Protein AF-A0A2V6BBA1-F1 (afdb_monomer_lite)

Structure (mmCIF, N/CA/C/O backbone):
data_AF-A0A2V6BBA1-F1
#
_entry.id   AF-A0A2V6BBA1-F1
#
loop_
_atom_site.group_PDB
_atom_site.id
_atom_site.type_symbol
_atom_site.label_atom_id
_atom_site.label_alt_id
_atom_site.label_comp_id
_atom_site.label_asym_id
_atom_site.label_entity_id
_atom_site.label_seq_id
_atom_site.pdbx_PDB_ins_code
_atom_site.Cartn_x
_atom_site.Cartn_y
_atom_site.Cartn_z
_atom_site.occupancy
_atom_site.B_iso_or_equiv
_atom_site.auth_seq_id
_atom_site.auth_comp_id
_atom_site.auth_asym_id
_atom_site.auth_atom_id
_atom_site.pdbx_PDB_model_num
ATOM 1 N N . MET A 1 1 ? 19.227 -6.420 20.581 1.00 45.72 1 MET A N 1
ATOM 2 C CA . MET A 1 1 ? 19.202 -5.701 19.289 1.00 45.72 1 MET A CA 1
ATOM 3 C C . MET A 1 1 ? 17.843 -5.030 19.245 1.00 45.72 1 MET A C 1
ATOM 5 O O . MET A 1 1 ? 16.885 -5.733 19.514 1.00 45.72 1 MET A O 1
ATOM 9 N N . SER A 1 2 ? 17.748 -3.707 19.100 1.00 49.16 2 SER A N 1
ATOM 10 C CA . SER A 1 2 ? 16.433 -3.058 19.030 1.00 49.16 2 SER A CA 1
ATOM 11 C C . SER A 1 2 ? 15.765 -3.419 17.700 1.00 49.16 2 SER A C 1
ATOM 13 O O . SER A 1 2 ? 16.405 -3.328 16.651 1.00 49.16 2 SER A O 1
ATOM 15 N N . ASP A 1 3 ? 14.504 -3.848 17.764 1.00 55.75 3 ASP A N 1
ATOM 16 C CA . ASP A 1 3 ? 13.695 -4.299 16.620 1.00 55.75 3 ASP A CA 1
ATOM 17 C C . ASP A 1 3 ? 13.478 -3.208 15.552 1.00 55.75 3 ASP A C 1
ATOM 19 O O . ASP A 1 3 ? 13.097 -3.509 14.430 1.00 55.75 3 ASP A O 1
ATOM 23 N N . GLU A 1 4 ? 13.801 -1.942 15.836 1.00 55.97 4 GLU A N 1
ATOM 24 C CA . GLU A 1 4 ? 13.628 -0.803 14.917 1.00 55.97 4 GLU A CA 1
ATOM 25 C C . GLU A 1 4 ? 14.429 -0.894 13.606 1.00 55.97 4 GLU A C 1
ATOM 27 O O . GLU A 1 4 ? 14.166 -0.138 12.678 1.00 55.97 4 GLU A O 1
ATOM 32 N N . LYS A 1 5 ? 15.405 -1.805 13.493 1.00 69.88 5 LYS A N 1
ATOM 33 C CA . LYS A 1 5 ? 16.202 -1.965 12.261 1.00 69.88 5 LYS A CA 1
ATOM 34 C C . LYS A 1 5 ? 15.572 -2.875 11.206 1.00 69.88 5 LYS A C 1
ATOM 36 O O . LYS A 1 5 ? 16.181 -3.039 10.152 1.00 69.88 5 LYS A O 1
ATOM 41 N N . ILE A 1 6 ? 14.426 -3.500 11.489 1.00 87.50 6 ILE A N 1
ATOM 42 C CA . ILE A 1 6 ? 13.811 -4.451 10.549 1.00 87.50 6 ILE A CA 1
ATOM 43 C C . ILE A 1 6 ? 12.799 -3.794 9.612 1.00 87.50 6 ILE A C 1
ATOM 45 O O . ILE A 1 6 ? 12.545 -4.343 8.550 1.00 87.50 6 ILE A O 1
ATOM 49 N N . PHE A 1 7 ? 12.234 -2.642 9.983 1.00 92.94 7 PHE A N 1
ATOM 50 C CA . PHE A 1 7 ? 11.228 -1.964 9.170 1.00 92.94 7 PHE A CA 1
ATOM 51 C C . PHE A 1 7 ? 11.848 -0.913 8.249 1.00 92.94 7 PHE A C 1
ATOM 53 O O . PHE A 1 7 ? 12.829 -0.246 8.587 1.00 92.94 7 PHE A O 1
ATOM 60 N N . ALA A 1 8 ? 11.248 -0.759 7.075 1.00 92.31 8 ALA A N 1
ATOM 61 C CA . ALA A 1 8 ? 11.616 0.233 6.090 1.00 92.31 8 ALA A CA 1
ATOM 62 C C . ALA A 1 8 ? 11.366 1.653 6.613 1.00 92.31 8 ALA A C 1
ATOM 64 O O . ALA A 1 8 ? 10.339 1.956 7.224 1.00 92.31 8 ALA A O 1
ATOM 65 N N . VAL A 1 9 ? 12.298 2.554 6.303 1.00 92.75 9 VAL A N 1
ATOM 66 C CA . VAL A 1 9 ? 12.090 3.992 6.478 1.00 92.75 9 VAL A CA 1
ATOM 67 C C . VAL A 1 9 ? 11.127 4.469 5.385 1.00 92.75 9 VAL A C 1
ATOM 69 O O . VAL A 1 9 ? 11.401 4.203 4.210 1.00 92.75 9 VAL A O 1
ATOM 72 N N . PRO A 1 10 ? 10.037 5.185 5.725 1.00 93.06 10 PRO A N 1
ATOM 73 C CA . PRO A 1 10 ? 9.100 5.686 4.730 1.00 93.06 10 PRO A CA 1
ATOM 74 C C . PRO A 1 10 ? 9.775 6.521 3.644 1.00 93.06 10 PRO A C 1
ATOM 76 O O . PRO A 1 10 ? 10.569 7.422 3.931 1.00 93.06 10 PRO A O 1
ATOM 79 N N . LEU A 1 11 ? 9.441 6.234 2.386 1.00 93.19 11 LEU A N 1
ATOM 80 C CA . LEU A 1 11 ? 9.930 7.009 1.250 1.00 93.19 11 LEU A CA 1
ATOM 81 C C . LEU A 1 11 ? 9.058 8.248 1.056 1.00 93.19 11 LEU A C 1
ATOM 83 O O . LEU A 1 11 ? 7.833 8.164 1.016 1.00 93.19 11 LEU A O 1
ATOM 87 N N . LYS A 1 12 ? 9.688 9.410 0.888 1.00 95.62 12 LYS A N 1
ATOM 88 C CA . LYS A 1 12 ? 8.970 10.626 0.511 1.00 95.62 12 LYS A CA 1
ATOM 89 C C . LYS A 1 12 ? 8.705 10.608 -0.995 1.00 95.62 12 LYS A C 1
ATOM 91 O O . LYS A 1 12 ? 9.647 10.680 -1.780 1.00 95.62 12 LYS A O 1
ATOM 96 N N . VAL A 1 13 ? 7.434 10.542 -1.376 1.00 97.19 13 VAL A N 1
ATOM 97 C CA . VAL A 1 13 ? 6.965 10.647 -2.765 1.00 97.19 13 VAL A CA 1
ATOM 98 C C . VAL A 1 13 ? 6.076 11.881 -2.851 1.00 97.19 13 VAL A C 1
ATOM 100 O O . VAL A 1 13 ? 5.097 11.974 -2.117 1.00 97.19 13 VAL A O 1
ATOM 103 N N . GLU A 1 14 ? 6.447 12.853 -3.682 1.00 93.31 14 GLU A N 1
ATOM 104 C CA . GLU A 1 14 ? 5.748 14.146 -3.756 1.00 93.31 14 GLU A CA 1
ATOM 105 C C . GLU A 1 14 ? 4.732 14.204 -4.901 1.00 93.31 14 GLU A C 1
ATOM 107 O O . GLU A 1 14 ? 3.677 14.815 -4.744 1.00 93.31 14 GLU A O 1
ATOM 112 N N . ASP A 1 15 ? 5.031 13.557 -6.031 1.00 95.25 15 ASP A N 1
ATOM 113 C CA . ASP A 1 15 ? 4.196 13.608 -7.228 1.00 95.25 15 ASP A CA 1
ATOM 114 C C . ASP A 1 15 ? 3.472 12.277 -7.469 1.00 95.25 15 ASP A C 1
ATOM 116 O O . ASP A 1 15 ? 4.071 11.200 -7.558 1.00 95.25 15 ASP A O 1
ATOM 120 N N . VAL A 1 16 ? 2.154 12.361 -7.638 1.00 95.88 16 VAL A N 1
ATOM 121 C CA . VAL A 1 16 ? 1.311 11.230 -8.035 1.00 95.88 16 VAL A CA 1
ATOM 122 C C . VAL A 1 16 ? 1.697 10.694 -9.421 1.00 95.88 16 VAL A C 1
ATOM 124 O O . VAL A 1 16 ? 1.496 9.513 -9.704 1.00 95.88 16 VAL A O 1
ATOM 127 N N . ALA A 1 17 ? 2.302 11.519 -10.282 1.00 95.88 17 ALA A N 1
ATOM 128 C CA . ALA A 1 17 ? 2.795 11.106 -11.594 1.00 95.88 17 ALA A CA 1
ATOM 129 C C . ALA A 1 17 ? 3.926 10.065 -11.513 1.00 95.88 17 ALA A C 1
ATOM 131 O O . ALA A 1 17 ? 4.090 9.277 -12.449 1.00 95.88 17 ALA A O 1
ATOM 132 N N . ASP A 1 18 ? 4.649 9.998 -10.391 1.00 96.75 18 ASP A N 1
ATOM 133 C CA . ASP A 1 18 ? 5.686 8.990 -10.132 1.00 96.75 18 ASP A CA 1
ATOM 134 C C . ASP A 1 18 ? 5.119 7.669 -9.598 1.00 96.75 18 ASP A C 1
ATOM 136 O O . ASP A 1 18 ? 5.859 6.707 -9.364 1.00 96.75 18 ASP A O 1
ATOM 140 N N . CYS A 1 19 ? 3.804 7.604 -9.405 1.00 97.75 19 CYS A N 1
ATOM 141 C CA . CYS A 1 19 ? 3.114 6.439 -8.884 1.00 97.75 19 CYS A CA 1
ATOM 142 C C . CYS A 1 19 ? 2.574 5.554 -10.015 1.00 97.75 19 CYS A C 1
ATOM 144 O O . CYS A 1 19 ? 2.415 5.964 -11.171 1.00 97.75 19 CYS A O 1
ATOM 146 N N . HIS A 1 20 ? 2.317 4.300 -9.667 1.00 97.62 20 HIS A N 1
ATOM 147 C CA . HIS A 1 20 ? 1.530 3.357 -10.447 1.00 97.62 20 HIS A CA 1
ATOM 148 C C . HIS A 1 20 ? 0.591 2.630 -9.484 1.00 97.62 20 HIS A C 1
ATOM 150 O O . HIS A 1 20 ? 1.062 1.928 -8.593 1.00 97.62 20 HIS A O 1
ATOM 156 N N . PHE A 1 21 ? -0.716 2.850 -9.627 1.00 98.19 21 PHE A N 1
ATOM 157 C CA . PHE A 1 21 ? -1.721 2.294 -8.725 1.00 98.19 21 PHE A CA 1
ATOM 158 C C . PHE A 1 21 ? -2.215 0.946 -9.242 1.00 98.19 21 PHE A C 1
ATOM 160 O O . PHE A 1 21 ? -2.800 0.896 -10.313 1.00 98.19 21 PHE A O 1
ATOM 167 N N . TYR A 1 22 ? -2.015 -0.118 -8.465 1.00 97.75 22 TYR A N 1
ATOM 168 C CA . TYR A 1 22 ? -2.501 -1.465 -8.780 1.00 97.75 22 TYR A CA 1
ATOM 169 C C . TYR A 1 22 ? -3.983 -1.641 -8.434 1.00 97.75 22 TYR A C 1
ATOM 171 O O . TYR A 1 22 ? -4.748 -2.274 -9.162 1.00 97.75 22 TYR A O 1
ATOM 179 N N . HIS A 1 23 ? -4.401 -1.053 -7.310 1.00 98.25 23 HIS A N 1
ATOM 180 C CA . HIS A 1 23 ? -5.795 -1.034 -6.889 1.00 98.25 23 HIS A CA 1
ATOM 181 C C . HIS A 1 23 ? -6.425 0.322 -7.193 1.00 98.25 23 HIS A C 1
ATOM 183 O O . HIS A 1 23 ? -5.828 1.364 -6.923 1.00 98.25 23 HIS A O 1
ATOM 189 N N . THR A 1 24 ? -7.662 0.311 -7.687 1.00 98.56 24 THR A N 1
ATOM 190 C CA . THR A 1 24 ? -8.481 1.521 -7.739 1.00 98.56 24 THR A CA 1
ATOM 191 C C . THR A 1 24 ? -8.855 1.927 -6.315 1.00 98.56 24 THR A C 1
ATOM 193 O O . THR A 1 24 ? -9.514 1.167 -5.602 1.00 98.56 24 THR A O 1
ATOM 196 N N . MET A 1 25 ? -8.433 3.117 -5.888 1.00 98.31 25 MET A N 1
ATOM 197 C CA . MET A 1 25 ? -8.562 3.565 -4.500 1.00 98.31 25 MET A CA 1
ATOM 198 C C . MET A 1 25 ? -8.684 5.084 -4.374 1.00 98.31 25 MET A C 1
ATOM 200 O O . MET A 1 25 ? -8.163 5.834 -5.197 1.00 98.31 25 MET A O 1
ATOM 204 N N . GLU A 1 26 ? -9.362 5.544 -3.323 1.00 97.88 26 GLU A N 1
ATOM 205 C CA . GLU A 1 26 ? -9.354 6.959 -2.952 1.00 97.88 26 GLU A CA 1
ATOM 206 C C . GLU A 1 26 ? -8.103 7.276 -2.132 1.00 97.88 26 GLU A C 1
ATOM 208 O O . GLU A 1 26 ? -7.791 6.595 -1.150 1.00 97.88 26 GLU A O 1
ATOM 213 N N . VAL A 1 27 ? -7.398 8.330 -2.533 1.00 98.06 27 VAL A N 1
ATOM 214 C CA . VAL A 1 27 ? -6.239 8.853 -1.814 1.00 98.06 27 VAL A CA 1
ATOM 215 C C . VAL A 1 27 ? -6.623 10.209 -1.208 1.00 98.06 27 VAL A C 1
ATOM 217 O O . VAL A 1 27 ? -6.992 11.124 -1.957 1.00 98.06 27 VAL A O 1
ATOM 220 N N . PRO A 1 28 ? -6.578 10.370 0.131 1.0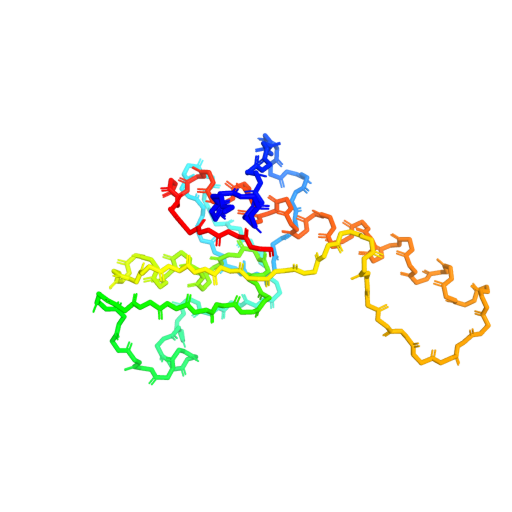0 97.50 28 PRO A N 1
ATOM 221 C CA . PRO A 1 28 ? -6.941 11.616 0.798 1.00 97.50 28 PRO A CA 1
ATOM 222 C C . PRO A 1 28 ? -6.185 12.812 0.217 1.00 97.50 28 PRO A C 1
ATOM 224 O O . PRO A 1 28 ? -4.979 12.756 0.019 1.00 97.50 28 PRO A O 1
ATOM 227 N N . GLY A 1 29 ? -6.903 13.889 -0.105 1.00 97.25 29 GLY A N 1
ATOM 228 C CA . GLY A 1 29 ? -6.323 15.085 -0.731 1.00 97.25 29 GLY A CA 1
ATOM 229 C C . GLY A 1 29 ? -6.020 14.973 -2.233 1.00 97.25 29 GLY A C 1
ATOM 230 O O . GLY A 1 29 ? -5.772 15.999 -2.861 1.00 97.25 29 GLY A O 1
ATOM 231 N N . HIS A 1 30 ? -6.102 13.778 -2.829 1.00 96.88 30 HIS A N 1
ATOM 232 C CA . HIS A 1 30 ? -5.743 13.534 -4.235 1.00 96.88 30 HIS A CA 1
ATOM 233 C C . HIS A 1 30 ? -6.878 12.923 -5.075 1.00 96.88 30 HIS A C 1
ATOM 235 O O . HIS A 1 30 ? -6.831 12.979 -6.302 1.00 96.88 30 HIS A O 1
ATOM 241 N N . GLY A 1 31 ? -7.930 12.401 -4.439 1.00 97.50 31 GLY A N 1
ATOM 242 C CA . GLY A 1 31 ? -9.118 11.879 -5.117 1.00 97.50 31 GLY A CA 1
ATOM 243 C C . GLY A 1 31 ? -8.969 10.424 -5.561 1.00 97.50 31 GLY A C 1
ATOM 244 O O . GLY A 1 31 ? -8.229 9.648 -4.956 1.00 97.50 31 GLY A O 1
ATOM 245 N N . LEU A 1 32 ? -9.722 10.036 -6.592 1.00 98.12 32 LEU A N 1
ATOM 246 C CA . LEU A 1 32 ? -9.771 8.658 -7.075 1.00 98.12 32 LEU A CA 1
ATOM 247 C C . LEU A 1 32 ? -8.585 8.336 -7.990 1.00 98.12 32 LEU A C 1
ATOM 249 O O . LEU A 1 32 ? -8.452 8.919 -9.066 1.00 98.12 32 LEU A O 1
ATOM 253 N N . MET A 1 33 ? -7.784 7.354 -7.592 1.00 98.19 33 MET A N 1
ATOM 254 C CA . MET A 1 33 ? -6.728 6.769 -8.411 1.00 98.19 33 MET A CA 1
ATOM 255 C C . MET A 1 33 ? -7.254 5.496 -9.068 1.00 98.19 33 MET A C 1
ATOM 257 O O . MET A 1 33 ? -7.783 4.626 -8.380 1.00 98.19 33 MET A O 1
ATOM 261 N N . ASN A 1 34 ? -7.130 5.392 -10.392 1.00 97.81 34 ASN A N 1
ATOM 262 C CA . ASN A 1 34 ? -7.540 4.201 -11.137 1.00 97.81 34 ASN A CA 1
ATOM 263 C C . ASN A 1 34 ? -6.374 3.212 -11.214 1.00 97.81 34 ASN A C 1
ATOM 265 O O . ASN A 1 34 ? -5.272 3.601 -11.599 1.00 97.81 34 ASN A O 1
ATOM 269 N N . GLY A 1 35 ? -6.650 1.952 -10.889 1.00 97.19 35 GLY A N 1
ATOM 270 C CA . GLY A 1 35 ? -5.720 0.834 -11.027 1.00 97.19 35 GLY A CA 1
ATOM 271 C C . GLY A 1 35 ? -6.364 -0.359 -11.724 1.00 97.19 35 GLY A C 1
ATOM 272 O O . GLY A 1 35 ? -7.566 -0.353 -11.999 1.00 97.19 35 GLY A O 1
ATOM 273 N N . GLU A 1 36 ? -5.576 -1.392 -12.005 1.00 97.19 36 GLU A N 1
ATOM 274 C CA . GLU A 1 36 ? -6.027 -2.591 -12.722 1.00 97.19 36 GLU A CA 1
ATOM 275 C C . GLU A 1 36 ? -7.108 -3.379 -11.969 1.00 97.19 36 GLU A C 1
ATOM 277 O O . GLU A 1 36 ? -7.918 -4.064 -12.597 1.00 97.19 36 GLU A O 1
ATOM 282 N N . TRP A 1 37 ? -7.143 -3.275 -10.637 1.00 97.31 37 TRP A N 1
ATOM 283 C CA . TRP A 1 37 ? -8.067 -4.018 -9.781 1.00 97.31 37 TRP A CA 1
ATOM 284 C C . TRP A 1 37 ? -8.940 -3.085 -8.944 1.00 97.31 37 TRP A C 1
ATOM 286 O O . TRP A 1 37 ? -8.444 -2.360 -8.087 1.00 97.31 37 TRP A O 1
ATOM 296 N N . ASP A 1 38 ? -10.260 -3.115 -9.132 1.00 98.00 38 ASP A N 1
ATOM 297 C CA . ASP A 1 38 ? -11.197 -2.366 -8.282 1.00 98.00 38 ASP A CA 1
ATOM 298 C C . ASP A 1 38 ? -11.916 -3.299 -7.302 1.00 98.00 38 ASP A C 1
ATOM 300 O O . ASP A 1 38 ? -12.740 -4.131 -7.690 1.00 98.00 38 ASP A O 1
ATOM 304 N N . LEU A 1 39 ? -11.595 -3.153 -6.015 1.00 97.38 39 LEU A N 1
ATOM 305 C CA . LEU A 1 39 ? -12.153 -3.961 -4.931 1.00 97.38 39 LEU A CA 1
ATOM 306 C C . LEU A 1 39 ? -13.177 -3.201 -4.071 1.00 97.38 39 LEU A C 1
ATOM 308 O O . LEU A 1 39 ? -13.758 -3.804 -3.170 1.00 97.38 39 LEU A O 1
ATOM 312 N N . ARG A 1 40 ? -13.463 -1.916 -4.337 1.00 94.69 40 ARG A N 1
ATOM 313 C CA . ARG A 1 40 ? -14.226 -1.019 -3.433 1.00 94.69 40 ARG A CA 1
ATOM 314 C C . ARG A 1 40 ? -15.668 -1.452 -3.130 1.00 94.69 40 ARG A C 1
ATOM 316 O O . ARG A 1 40 ? -16.251 -0.978 -2.164 1.00 94.69 40 ARG A O 1
ATOM 323 N N . GLY A 1 41 ? -16.241 -2.367 -3.911 1.00 96.06 41 GLY A N 1
ATOM 324 C CA . GLY A 1 41 ? -17.559 -2.968 -3.652 1.00 96.06 41 GLY A CA 1
ATOM 325 C C . GLY A 1 41 ? -17.524 -4.410 -3.137 1.00 96.06 41 GLY A C 1
ATOM 326 O O . GLY A 1 41 ? -18.577 -5.020 -2.972 1.00 96.06 41 GLY A O 1
ATOM 327 N N . ARG A 1 42 ? -16.335 -4.994 -2.953 1.00 96.88 42 ARG A N 1
ATOM 328 C CA . ARG A 1 42 ? -16.140 -6.428 -2.672 1.00 96.88 42 ARG A CA 1
ATOM 329 C C . ARG A 1 42 ? -15.061 -6.717 -1.627 1.00 96.88 42 ARG A C 1
ATOM 331 O O . ARG A 1 42 ? -14.684 -7.874 -1.454 1.00 96.88 42 ARG A O 1
ATOM 338 N N . VAL A 1 43 ? -14.579 -5.687 -0.932 1.00 97.06 43 VAL A N 1
ATOM 339 C CA . VAL A 1 43 ? -13.523 -5.802 0.083 1.00 97.06 43 VAL A CA 1
ATOM 340 C C . VAL A 1 43 ? -13.863 -6.861 1.127 1.00 97.06 43 VAL A C 1
ATOM 342 O O . VAL A 1 43 ? -13.019 -7.693 1.432 1.00 97.06 43 VAL A O 1
ATOM 345 N N . ASP A 1 44 ? -15.095 -6.873 1.641 1.00 97.56 44 ASP A N 1
ATOM 346 C CA . ASP A 1 44 ? -15.491 -7.812 2.695 1.00 97.56 44 ASP A CA 1
ATOM 347 C C . ASP A 1 44 ? -15.372 -9.267 2.243 1.00 97.56 44 ASP A C 1
ATOM 349 O O . ASP A 1 44 ? -14.881 -10.104 2.993 1.00 97.56 44 ASP A O 1
ATOM 353 N N . ASP A 1 45 ? -15.776 -9.573 1.008 1.00 97.94 45 ASP A N 1
ATOM 354 C CA . ASP A 1 45 ? -15.638 -10.920 0.457 1.00 97.94 45 ASP A CA 1
ATOM 355 C C . ASP A 1 45 ? -14.164 -11.272 0.215 1.00 97.94 45 ASP A C 1
ATOM 357 O O . ASP A 1 45 ? -13.758 -12.404 0.468 1.00 97.94 45 ASP A O 1
ATOM 361 N N . TYR A 1 46 ? -13.357 -10.306 -0.239 1.00 97.50 46 TYR A N 1
ATOM 362 C CA . TYR A 1 46 ? -11.921 -10.497 -0.462 1.00 97.50 46 TYR A CA 1
ATOM 363 C C . TYR A 1 46 ? -11.166 -10.764 0.849 1.00 97.50 46 TYR A C 1
ATOM 365 O O . TYR A 1 46 ? -10.348 -11.677 0.920 1.00 97.50 46 TYR A O 1
ATOM 373 N N . LEU A 1 47 ? -11.477 -10.006 1.903 1.00 96.62 47 LEU A N 1
ATOM 374 C CA . LEU A 1 47 ? -10.894 -10.147 3.240 1.00 96.62 47 LEU A CA 1
ATOM 375 C C . LEU A 1 47 ? -11.561 -11.257 4.074 1.00 96.62 47 LEU A C 1
ATOM 377 O O . LEU A 1 47 ? -11.327 -11.362 5.277 1.00 96.62 47 LEU A O 1
ATOM 381 N N . GLY A 1 48 ? -12.420 -12.079 3.463 1.0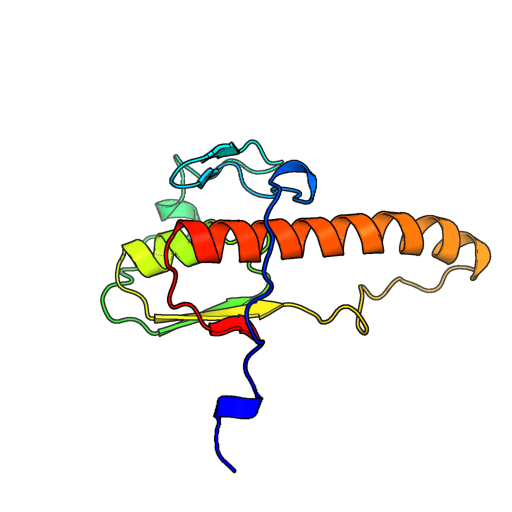0 97.31 48 GLY A N 1
ATOM 382 C CA . GLY A 1 48 ? -13.039 -13.228 4.123 1.00 97.31 48 GLY A CA 1
ATOM 383 C C . GLY A 1 48 ? -13.999 -12.868 5.259 1.00 97.31 48 GLY A C 1
ATOM 384 O O . GLY A 1 48 ? -14.267 -13.713 6.110 1.00 97.31 48 GLY A O 1
ATOM 385 N N . ARG A 1 49 ? -14.522 -11.634 5.279 1.00 97.50 49 ARG A N 1
ATOM 386 C CA . ARG A 1 49 ? -15.468 -11.112 6.285 1.00 97.50 49 ARG A CA 1
ATOM 387 C C . ARG A 1 49 ? -14.947 -11.219 7.722 1.00 97.50 49 ARG A C 1
ATOM 389 O O . ARG A 1 49 ? -15.725 -11.384 8.659 1.00 97.50 49 ARG A O 1
ATOM 396 N N . VAL A 1 50 ? -13.629 -11.135 7.882 1.00 97.25 50 VAL A N 1
ATOM 397 C CA . VAL A 1 50 ? -12.959 -11.130 9.184 1.00 97.25 50 VAL A CA 1
ATOM 398 C C . VAL A 1 50 ? -13.165 -9.777 9.871 1.00 97.25 50 VAL A C 1
ATOM 400 O O . VAL A 1 50 ? -13.136 -8.731 9.221 1.00 97.25 50 VAL A O 1
ATOM 403 N N . ASP A 1 51 ? -13.369 -9.801 11.190 1.00 97.88 51 ASP A N 1
ATOM 404 C CA . ASP A 1 51 ? -13.311 -8.597 12.020 1.00 97.88 51 ASP A CA 1
ATOM 405 C C . ASP A 1 51 ? -11.850 -8.253 12.331 1.00 97.88 51 ASP A C 1
ATOM 407 O O . ASP A 1 51 ? -11.097 -9.086 12.842 1.00 97.88 51 ASP A O 1
ATOM 411 N N . PHE A 1 52 ? -11.461 -7.026 11.994 1.00 98.38 52 PHE A N 1
ATOM 412 C CA . PHE A 1 52 ? -10.095 -6.516 12.088 1.00 98.38 52 PHE A CA 1
ATOM 413 C C . PHE A 1 52 ? -9.850 -5.676 13.344 1.00 98.38 52 PHE A C 1
ATOM 415 O O . PHE A 1 52 ? -8.699 -5.336 13.624 1.00 98.38 52 PHE A O 1
ATOM 422 N N . ALA A 1 53 ? -10.890 -5.361 14.121 1.00 98.44 53 ALA A N 1
ATOM 423 C CA . ALA A 1 53 ? -10.758 -4.519 15.300 1.00 98.44 53 ALA A CA 1
ATOM 424 C C . ALA A 1 53 ? -9.801 -5.143 16.333 1.00 98.44 53 ALA A C 1
ATOM 426 O O . ALA A 1 53 ? -10.055 -6.218 16.877 1.00 98.44 53 ALA A O 1
ATOM 427 N N . GLY A 1 54 ? -8.685 -4.460 16.611 1.00 98.00 54 GLY A N 1
ATOM 428 C CA . GLY A 1 54 ? -7.675 -4.917 17.570 1.00 98.00 54 GLY A CA 1
ATOM 429 C C . GLY A 1 54 ? -6.819 -6.092 17.087 1.00 98.00 54 GLY A C 1
ATOM 430 O O . GLY A 1 54 ? -6.050 -6.641 17.877 1.00 98.00 54 GLY A O 1
ATOM 431 N N . GLN A 1 55 ? -6.931 -6.478 15.813 1.00 98.44 55 GLN A N 1
ATOM 432 C CA . GLN A 1 55 ? -6.139 -7.561 15.239 1.00 98.44 55 GLN A CA 1
ATOM 433 C C . GLN A 1 55 ? -4.761 -7.081 14.800 1.00 98.44 55 GLN A C 1
ATOM 435 O O . GLN A 1 55 ? -4.572 -5.925 14.430 1.00 98.44 55 GLN A O 1
ATOM 440 N N . ARG A 1 56 ? -3.805 -8.011 14.774 1.00 98.19 56 ARG A N 1
ATOM 441 C CA . ARG A 1 56 ? -2.485 -7.803 14.174 1.00 98.19 56 ARG A CA 1
ATOM 442 C C . ARG A 1 56 ? -2.419 -8.578 12.867 1.00 98.19 56 ARG A C 1
ATOM 444 O O . ARG A 1 56 ? -2.643 -9.789 12.869 1.00 98.19 56 ARG A O 1
ATOM 451 N N . VAL A 1 57 ? -2.136 -7.891 11.767 1.00 98.50 57 VAL A N 1
ATOM 452 C CA . VAL A 1 57 ? -2.176 -8.461 10.417 1.00 98.50 57 VAL A CA 1
ATOM 453 C C . VAL A 1 57 ? -0.793 -8.419 9.790 1.00 98.50 57 VAL A C 1
ATOM 455 O O . VAL A 1 57 ? -0.156 -7.371 9.756 1.00 98.50 57 VAL A O 1
ATOM 458 N N . LEU A 1 58 ? -0.355 -9.559 9.258 1.00 98.19 58 LEU A N 1
ATOM 459 C CA . LEU A 1 58 ? 0.773 -9.631 8.339 1.00 98.19 58 LEU A CA 1
ATOM 460 C C . LEU A 1 58 ? 0.226 -9.649 6.910 1.00 98.19 58 LEU A C 1
ATOM 462 O O . LEU A 1 58 ? -0.457 -10.598 6.524 1.00 98.19 58 LEU A O 1
ATOM 466 N N . GLU A 1 59 ? 0.526 -8.617 6.136 1.00 98.19 59 GLU A N 1
ATOM 467 C CA . GLU A 1 59 ? 0.131 -8.502 4.736 1.00 98.19 59 GLU A CA 1
ATOM 468 C C . GLU A 1 59 ? 1.345 -8.737 3.836 1.00 98.19 59 GLU A C 1
ATOM 470 O O . GLU A 1 59 ? 2.379 -8.099 3.999 1.00 98.19 59 GLU A O 1
ATOM 475 N N . ILE A 1 60 ? 1.233 -9.644 2.867 1.00 96.75 60 ILE A N 1
ATOM 476 C CA . ILE A 1 60 ? 2.315 -9.952 1.926 1.00 96.75 60 ILE A CA 1
ATOM 477 C C . ILE A 1 60 ? 1.931 -9.393 0.559 1.00 96.75 60 ILE A C 1
ATOM 479 O O . ILE A 1 60 ? 0.902 -9.779 0.007 1.00 96.75 60 ILE A O 1
ATOM 483 N N . GLY A 1 61 ? 2.771 -8.515 0.009 1.00 95.06 61 GLY A N 1
ATOM 484 C CA . GLY A 1 61 ? 2.521 -7.851 -1.269 1.00 95.06 61 GLY A CA 1
ATOM 485 C C . GLY A 1 61 ? 1.423 -6.787 -1.168 1.00 95.06 61 GLY A C 1
ATOM 486 O O . GLY A 1 61 ? 0.358 -6.961 -1.760 1.00 95.06 61 GLY A O 1
ATOM 487 N N . PRO A 1 62 ? 1.659 -5.670 -0.452 1.00 97.12 62 PRO A N 1
ATOM 488 C CA . PRO A 1 62 ? 0.655 -4.621 -0.257 1.00 97.12 62 PRO A CA 1
ATOM 489 C C . PRO A 1 62 ? 0.307 -3.854 -1.545 1.00 97.12 62 PRO A C 1
ATOM 491 O O . PRO A 1 62 ? -0.686 -3.122 -1.589 1.00 97.12 62 PRO A O 1
ATOM 494 N N . ALA A 1 63 ? 1.108 -3.999 -2.608 1.00 96.75 63 ALA A N 1
ATOM 495 C CA . ALA A 1 63 ? 0.957 -3.269 -3.864 1.00 96.75 63 ALA A CA 1
ATOM 496 C C . ALA A 1 63 ? 0.871 -1.749 -3.612 1.00 96.75 63 ALA A C 1
ATOM 498 O O . ALA A 1 63 ? 1.826 -1.173 -3.111 1.00 96.75 63 ALA A O 1
ATOM 499 N N . SER A 1 64 ? -0.254 -1.097 -3.925 1.00 97.56 64 SER A N 1
ATOM 500 C CA . SER A 1 64 ? -0.481 0.338 -3.652 1.00 97.56 64 SER A CA 1
ATOM 501 C C . SER A 1 64 ? -1.026 0.652 -2.253 1.00 97.56 64 SER A C 1
ATOM 503 O O . SER A 1 64 ? -1.245 1.816 -1.936 1.00 97.56 64 SER A O 1
ATOM 505 N N . GLY A 1 65 ? -1.272 -0.366 -1.426 1.00 98.19 65 GLY A N 1
ATOM 506 C CA . GLY A 1 65 ? -1.699 -0.224 -0.030 1.00 98.19 65 GLY A CA 1
ATOM 507 C C . GLY A 1 65 ? -3.212 -0.198 0.208 1.00 98.19 65 GLY A C 1
ATOM 508 O O . GLY A 1 65 ? -3.650 0.009 1.332 1.00 98.19 65 GLY A O 1
ATOM 509 N N . PHE A 1 66 ? -4.044 -0.420 -0.817 1.00 98.62 66 PHE A N 1
ATOM 510 C CA . PHE A 1 66 ? -5.509 -0.376 -0.674 1.00 98.62 66 PHE A CA 1
ATOM 511 C C . PHE A 1 66 ? -6.035 -1.256 0.473 1.00 98.62 66 PHE A C 1
ATOM 513 O O . PHE A 1 66 ? -6.817 -0.783 1.294 1.00 98.62 66 PHE A O 1
ATOM 520 N N . LEU A 1 67 ? -5.598 -2.517 0.542 1.00 98.50 67 LEU A N 1
ATOM 521 C CA . LEU A 1 67 ? -6.030 -3.440 1.593 1.00 98.50 67 LEU A CA 1
ATOM 522 C C . LEU A 1 67 ? -5.381 -3.105 2.937 1.00 98.50 67 LEU A C 1
ATOM 524 O O . LEU A 1 67 ? -6.072 -3.158 3.951 1.00 98.50 67 LEU A O 1
ATOM 528 N N . THR A 1 68 ? -4.114 -2.682 2.942 1.00 98.69 68 THR A N 1
ATOM 529 C CA . THR A 1 68 ? -3.413 -2.158 4.123 1.00 98.69 68 THR A CA 1
ATOM 530 C C . THR A 1 68 ? -4.253 -1.106 4.845 1.00 98.69 68 THR A C 1
ATOM 532 O O . THR A 1 68 ? -4.619 -1.282 6.008 1.00 98.69 68 THR A O 1
ATOM 535 N N . PHE A 1 69 ? -4.618 -0.034 4.135 1.00 98.56 69 PHE A N 1
ATOM 536 C CA . PHE A 1 69 ? -5.301 1.111 4.736 1.00 98.56 69 PHE A CA 1
ATOM 537 C C . PHE A 1 69 ? -6.755 0.793 5.075 1.00 98.56 69 PHE A C 1
ATOM 539 O O . PHE A 1 69 ? -7.299 1.325 6.039 1.00 98.56 69 PHE A O 1
ATOM 546 N N . GLU A 1 70 ? -7.391 -0.100 4.319 1.00 98.31 70 GLU A N 1
ATOM 547 C CA . GLU A 1 70 ? -8.738 -0.566 4.629 1.00 98.31 70 GLU A CA 1
ATOM 548 C C . GLU A 1 70 ? -8.765 -1.431 5.900 1.00 98.31 70 GLU A C 1
ATOM 550 O O . GLU A 1 70 ? -9.675 -1.282 6.716 1.00 98.31 70 GLU A O 1
ATOM 555 N N . MET A 1 71 ? -7.751 -2.272 6.132 1.00 98.62 71 MET A N 1
ATOM 556 C CA . MET A 1 71 ? -7.599 -3.023 7.384 1.00 98.62 71 MET A CA 1
ATOM 557 C C . MET A 1 71 ? -7.259 -2.102 8.567 1.00 98.62 71 MET A C 1
ATOM 559 O O . MET A 1 71 ? -7.878 -2.225 9.627 1.00 98.62 71 MET A O 1
ATOM 563 N N . GLU A 1 72 ? -6.352 -1.133 8.396 1.00 98.38 72 GLU A N 1
ATOM 564 C CA . GLU A 1 72 ? -6.048 -0.131 9.434 1.00 98.38 72 GLU A CA 1
ATOM 565 C C . GLU A 1 72 ? -7.275 0.710 9.805 1.00 98.38 72 GLU A C 1
ATOM 567 O O . GLU A 1 72 ? -7.567 0.907 10.986 1.00 98.38 72 GLU A O 1
ATOM 572 N N . LYS A 1 73 ? -8.046 1.163 8.809 1.00 97.62 73 LYS A N 1
ATOM 573 C CA . LYS A 1 73 ? -9.299 1.906 9.017 1.00 97.62 73 LYS A CA 1
ATOM 574 C C . LYS A 1 73 ? -10.315 1.110 9.843 1.00 97.62 73 LYS A C 1
ATOM 576 O O . LYS A 1 73 ? -11.114 1.706 10.566 1.00 97.62 73 LYS A O 1
ATOM 581 N N . ARG A 1 74 ? -10.281 -0.223 9.758 1.00 98.12 74 ARG A N 1
ATOM 582 C CA . ARG A 1 74 ? -11.109 -1.147 10.555 1.00 98.12 74 ARG A CA 1
ATOM 583 C C . ARG A 1 74 ? -10.507 -1.484 11.926 1.00 98.12 74 ARG A C 1
ATOM 585 O O . ARG A 1 74 ? -11.112 -2.239 12.680 1.00 98.12 74 ARG A O 1
ATOM 592 N N . GLY A 1 75 ? -9.359 -0.907 12.274 1.00 98.38 75 GLY A N 1
ATOM 593 C CA . GLY A 1 75 ? -8.739 -1.024 13.593 1.00 98.38 75 GLY A CA 1
ATOM 594 C C . GLY A 1 75 ? -7.664 -2.102 13.719 1.00 98.38 75 GLY A C 1
ATOM 595 O O . GLY A 1 75 ? -7.318 -2.442 14.852 1.00 98.38 75 GLY A O 1
ATOM 596 N N . ALA A 1 76 ? -7.144 -2.635 12.608 1.00 98.62 76 ALA A N 1
ATOM 597 C CA . ALA A 1 76 ? -5.990 -3.531 12.647 1.00 98.62 76 ALA A CA 1
ATOM 598 C C . ALA A 1 76 ? -4.666 -2.768 12.818 1.00 98.62 76 ALA A C 1
ATOM 600 O O . ALA A 1 76 ? -4.483 -1.670 12.298 1.00 98.62 76 ALA A O 1
ATOM 601 N N . GLU A 1 77 ? -3.708 -3.406 13.486 1.00 98.56 77 GLU A N 1
ATOM 602 C CA . GLU A 1 77 ? -2.281 -3.092 13.403 1.00 98.56 77 GLU A CA 1
ATOM 603 C C . GLU A 1 77 ? -1.685 -3.908 12.248 1.00 98.56 77 GLU A C 1
ATOM 605 O O . GLU A 1 77 ? -1.631 -5.139 12.321 1.00 98.56 77 GLU A O 1
ATOM 610 N N . VAL A 1 78 ? -1.258 -3.245 11.172 1.00 98.62 78 VAL A N 1
ATOM 611 C CA . VAL A 1 78 ? -0.779 -3.922 9.957 1.00 98.62 78 VAL A CA 1
ATOM 612 C C . VAL A 1 78 ? 0.744 -3.848 9.847 1.00 98.62 78 VAL A C 1
ATOM 614 O O . VAL A 1 78 ? 1.357 -2.794 10.030 1.00 98.62 78 VAL A O 1
ATOM 617 N N . VAL A 1 79 ? 1.354 -4.985 9.522 1.00 98.12 79 VAL A N 1
ATOM 618 C CA . VAL A 1 79 ? 2.732 -5.088 9.040 1.00 98.12 79 VAL A CA 1
ATOM 619 C C . VAL A 1 79 ? 2.677 -5.596 7.605 1.00 98.12 79 VAL A C 1
ATOM 621 O O . VAL A 1 79 ? 2.293 -6.742 7.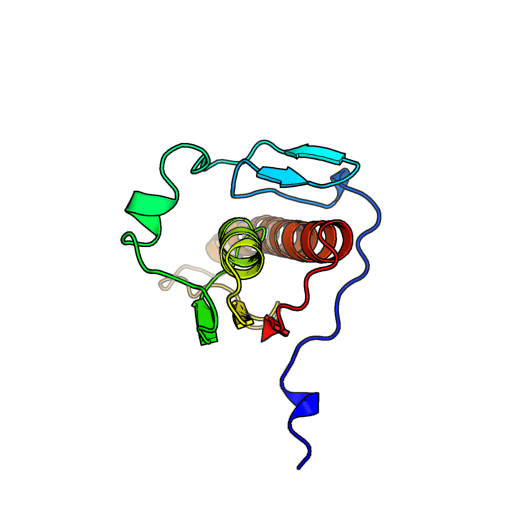370 1.00 98.12 79 VAL A O 1
ATOM 624 N N . SER A 1 80 ? 3.059 -4.754 6.653 1.00 97.94 80 SER A N 1
ATOM 625 C CA . SER A 1 80 ? 3.151 -5.126 5.244 1.00 97.94 80 SER A CA 1
ATOM 626 C C . SER A 1 80 ? 4.558 -5.612 4.908 1.00 97.94 80 SER A C 1
ATOM 628 O O . SER A 1 80 ? 5.540 -5.123 5.456 1.00 97.94 80 SER A O 1
ATOM 630 N N . VAL A 1 81 ? 4.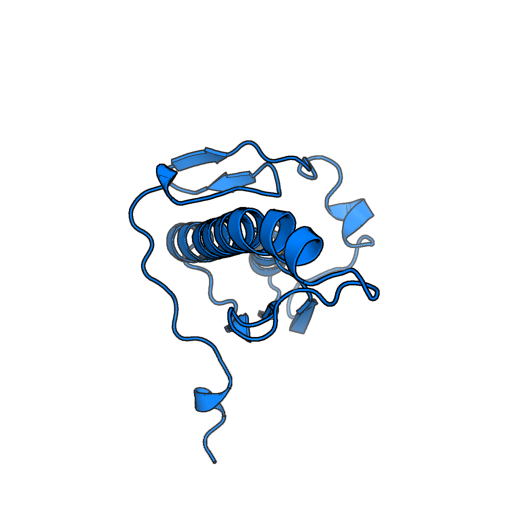669 -6.574 4.000 1.00 95.81 81 VAL A N 1
ATOM 631 C CA . VAL A 1 81 ? 5.936 -7.153 3.545 1.00 95.81 81 VAL A CA 1
ATOM 632 C C . VAL A 1 81 ? 6.009 -7.037 2.034 1.00 95.81 81 VAL A C 1
ATOM 634 O O . VAL A 1 81 ? 5.118 -7.520 1.330 1.00 95.81 81 VAL A O 1
ATOM 637 N N . GLU A 1 82 ? 7.075 -6.427 1.533 1.00 92.81 82 GLU A N 1
ATOM 638 C CA . GLU A 1 82 ? 7.336 -6.280 0.104 1.00 92.81 82 GLU A CA 1
ATOM 639 C C . GLU A 1 82 ? 8.783 -6.668 -0.227 1.00 92.81 82 GLU A C 1
ATOM 641 O O . GLU A 1 82 ? 9.703 -6.531 0.576 1.00 92.81 82 GLU A O 1
ATOM 646 N N . VAL A 1 83 ? 9.015 -7.170 -1.439 1.00 89.00 83 VAL A N 1
ATOM 647 C CA . VAL A 1 83 ? 10.368 -7.510 -1.877 1.00 89.00 83 VAL A CA 1
ATOM 648 C C . VAL A 1 83 ? 11.212 -6.253 -2.061 1.00 89.00 83 VAL A C 1
ATOM 650 O O . VAL A 1 83 ? 10.738 -5.206 -2.517 1.00 89.00 83 VAL A O 1
ATOM 653 N N . THR A 1 84 ? 12.509 -6.337 -1.767 1.00 84.31 84 THR A N 1
ATOM 654 C CA . THR A 1 84 ? 13.428 -5.210 -1.977 1.00 84.31 84 THR A CA 1
ATOM 655 C C . THR A 1 84 ? 13.647 -4.937 -3.471 1.00 84.31 84 THR A C 1
ATOM 657 O O . THR A 1 84 ? 13.246 -5.705 -4.341 1.00 84.31 84 THR A O 1
ATOM 660 N N . ALA A 1 85 ? 14.252 -3.797 -3.816 1.00 78.50 85 ALA A N 1
ATOM 661 C CA . ALA A 1 85 ? 14.612 -3.519 -5.213 1.00 78.50 85 ALA A CA 1
ATOM 662 C C . ALA A 1 85 ? 15.729 -4.445 -5.742 1.00 78.50 85 ALA A C 1
ATOM 664 O O . ALA A 1 85 ? 15.872 -4.601 -6.954 1.00 78.50 85 ALA A O 1
ATOM 665 N N . GLU A 1 86 ? 16.516 -5.032 -4.838 1.00 77.81 86 GLU A N 1
ATOM 666 C CA . GLU A 1 86 ? 17.617 -5.946 -5.151 1.00 77.81 86 GLU A CA 1
ATOM 667 C C . GLU A 1 86 ? 17.108 -7.347 -5.512 1.00 77.81 86 GLU A C 1
ATOM 669 O O . GLU A 1 86 ? 17.559 -7.929 -6.496 1.00 77.81 86 GLU A O 1
ATOM 674 N N . HIS A 1 87 ? 16.113 -7.846 -4.776 1.00 74.19 87 HIS A N 1
ATOM 675 C CA . HIS A 1 87 ? 15.541 -9.181 -4.959 1.00 74.19 87 HIS A CA 1
ATOM 676 C C . HIS A 1 87 ? 14.227 -9.099 -5.742 1.00 74.19 87 HIS A C 1
ATOM 678 O O . HIS A 1 87 ? 13.135 -9.236 -5.194 1.00 74.19 87 HIS A O 1
ATOM 684 N N . GLY A 1 88 ? 14.347 -8.805 -7.039 1.00 69.94 88 GLY A N 1
ATOM 685 C CA . GLY A 1 88 ? 13.218 -8.805 -7.969 1.00 69.94 88 GLY A CA 1
ATOM 686 C C . GLY A 1 88 ? 12.652 -10.206 -8.228 1.00 69.94 88 GLY A C 1
ATOM 687 O O . GLY A 1 88 ? 13.061 -11.189 -7.625 1.00 69.94 88 GLY A O 1
ATOM 688 N N . TRP A 1 89 ? 11.697 -10.300 -9.153 1.00 73.31 89 TRP A N 1
ATOM 689 C CA . TRP A 1 89 ? 11.073 -11.580 -9.496 1.00 73.31 89 TRP A CA 1
ATOM 690 C C . TRP A 1 89 ? 12.074 -12.577 -10.081 1.00 73.31 89 TRP A C 1
ATOM 692 O O . TRP A 1 89 ? 12.850 -12.232 -10.977 1.00 73.31 89 TRP A O 1
ATOM 702 N N . ASP A 1 90 ? 11.959 -13.827 -9.641 1.00 77.19 90 ASP A N 1
ATOM 703 C CA . ASP A 1 90 ? 12.607 -14.957 -10.289 1.00 77.19 90 ASP A CA 1
ATOM 704 C C . ASP A 1 90 ? 11.928 -15.252 -11.627 1.00 77.19 90 ASP A C 1
ATOM 706 O O . ASP A 1 90 ? 10.701 -15.329 -11.739 1.00 77.19 90 ASP A O 1
ATOM 710 N N . PHE A 1 91 ? 12.741 -15.451 -12.658 1.00 77.81 91 PHE A N 1
ATOM 711 C CA . PHE A 1 91 ? 12.275 -15.905 -13.960 1.00 77.81 91 PHE A CA 1
ATOM 712 C C . PHE A 1 91 ? 12.796 -17.311 -14.210 1.00 77.81 91 PHE A C 1
ATOM 714 O O . PHE A 1 91 ? 13.932 -17.642 -13.866 1.00 77.81 91 PHE A O 1
ATOM 721 N N . VAL A 1 92 ? 11.971 -18.138 -14.854 1.00 82.38 92 VAL A N 1
ATOM 722 C CA . VAL A 1 92 ? 12.447 -19.419 -15.384 1.00 82.38 92 VAL A CA 1
ATOM 723 C C . VAL A 1 92 ? 13.619 -19.173 -16.348 1.00 82.38 92 VAL A C 1
ATOM 725 O O . VAL A 1 92 ? 13.678 -18.102 -16.959 1.00 82.38 92 VAL A O 1
ATOM 728 N N . PRO A 1 93 ? 14.557 -20.125 -16.501 1.00 78.88 93 PRO A N 1
ATOM 729 C CA . PRO A 1 93 ? 15.773 -19.890 -17.270 1.00 78.88 93 PRO A CA 1
ATOM 730 C C . PRO A 1 93 ? 15.486 -19.453 -18.715 1.00 78.88 93 PRO A C 1
ATOM 732 O O . PRO A 1 93 ? 14.980 -20.229 -19.523 1.00 78.88 93 PRO A O 1
ATOM 735 N N . TYR A 1 94 ? 15.862 -18.216 -19.043 1.00 82.44 94 TYR A N 1
ATOM 736 C CA . TYR A 1 94 ? 15.888 -17.666 -20.398 1.00 82.44 94 TYR A CA 1
ATOM 737 C C . TYR A 1 94 ? 17.292 -17.131 -20.712 1.00 82.44 94 TYR A C 1
ATOM 739 O O . TYR A 1 94 ? 18.037 -16.785 -19.791 1.00 82.44 94 TYR A O 1
ATOM 747 N N . PRO A 1 95 ? 17.677 -17.023 -21.999 1.00 86.31 95 PRO A N 1
ATOM 748 C CA . PRO A 1 95 ? 18.902 -16.326 -22.382 1.00 86.31 95 PRO A CA 1
ATOM 749 C C . PRO A 1 95 ? 18.936 -14.903 -21.807 1.00 86.31 95 PRO A C 1
ATOM 751 O O . PRO A 1 95 ? 17.913 -14.218 -21.807 1.00 86.31 95 PRO A O 1
ATOM 754 N N . ALA A 1 96 ? 20.108 -14.432 -21.370 1.00 82.50 96 ALA A N 1
ATOM 755 C CA . ALA A 1 96 ? 20.260 -13.119 -20.732 1.00 82.50 96 ALA A CA 1
ATOM 756 C C . ALA A 1 96 ? 19.681 -11.962 -21.571 1.00 82.50 96 ALA A C 1
ATOM 758 O O . ALA A 1 96 ? 19.022 -11.083 -21.026 1.00 82.50 96 ALA A O 1
ATOM 759 N N . SER A 1 97 ? 19.826 -12.020 -22.899 1.00 84.50 97 SER A N 1
ATOM 760 C CA . SER A 1 97 ? 19.251 -11.034 -23.825 1.00 84.50 97 SER A CA 1
ATOM 761 C C . SER A 1 97 ? 17.723 -10.950 -23.758 1.00 84.50 97 SER A C 1
ATOM 763 O O . SER A 1 97 ? 17.160 -9.870 -23.882 1.00 84.50 97 SER A O 1
ATOM 765 N N . LYS A 1 98 ? 17.040 -12.075 -23.517 1.00 82.81 98 LYS A N 1
ATOM 766 C CA . LYS A 1 98 ? 15.582 -12.119 -23.344 1.00 82.81 98 LYS A CA 1
ATOM 767 C C . LYS A 1 98 ? 15.146 -11.630 -21.972 1.00 82.81 98 LYS A C 1
ATOM 769 O O . LYS A 1 98 ? 14.069 -11.060 -21.843 1.00 82.81 98 LYS A O 1
ATOM 774 N N . LEU A 1 99 ? 15.975 -11.846 -20.957 1.00 80.94 99 LEU A N 1
ATOM 775 C CA . LEU A 1 99 ? 15.707 -11.364 -19.609 1.00 80.94 99 LEU A CA 1
ATOM 776 C C . LEU A 1 99 ? 15.891 -9.843 -19.496 1.00 80.94 99 LEU A C 1
ATOM 778 O O . LEU A 1 99 ? 15.119 -9.185 -18.804 1.00 80.94 99 LEU A O 1
ATOM 782 N N . GLU A 1 100 ? 16.855 -9.262 -20.212 1.00 79.81 100 GLU A N 1
ATOM 783 C CA . GLU A 1 100 ? 17.112 -7.816 -20.204 1.00 79.81 100 GLU A CA 1
ATOM 784 C C . GLU A 1 100 ? 15.932 -6.999 -20.760 1.00 79.81 100 GLU A C 1
ATOM 786 O O . GLU A 1 100 ? 15.536 -6.004 -20.148 1.00 79.81 100 GLU A O 1
ATOM 791 N N . GLU A 1 101 ? 15.290 -7.484 -21.834 1.00 80.75 101 GLU A N 1
ATOM 792 C CA . GLU A 1 101 ? 14.042 -6.923 -22.393 1.00 80.75 101 GLU A CA 1
ATOM 793 C C . GLU A 1 101 ? 12.912 -6.835 -21.341 1.00 80.75 101 GLU A C 1
ATOM 795 O O . GLU A 1 101 ? 12.006 -6.008 -21.449 1.00 80.75 101 GLU A O 1
ATOM 800 N N . VAL A 1 102 ? 12.964 -7.683 -20.310 1.00 77.31 102 VAL A N 1
ATOM 801 C CA . VAL A 1 102 ? 11.909 -7.852 -19.307 1.00 77.31 102 VAL A CA 1
ATOM 802 C C . VAL A 1 102 ? 12.241 -7.130 -17.997 1.00 77.31 102 VAL A C 1
ATOM 804 O O . VAL A 1 102 ? 11.359 -6.511 -17.395 1.00 77.31 102 VAL A O 1
ATOM 807 N N . PHE A 1 103 ? 13.496 -7.174 -17.547 1.00 77.56 103 PHE A N 1
ATOM 808 C CA . PHE A 1 103 ? 13.897 -6.629 -16.248 1.00 77.56 103 PHE A CA 1
ATOM 809 C C . PHE A 1 103 ? 13.775 -5.108 -16.161 1.00 77.56 103 PHE A C 1
ATOM 811 O O . PHE A 1 103 ? 13.287 -4.603 -15.148 1.00 77.56 103 PHE A O 1
ATOM 818 N N . GLY A 1 104 ? 14.199 -4.377 -17.196 1.00 77.88 104 GLY A N 1
ATOM 819 C CA . GLY A 1 104 ? 14.207 -2.909 -17.190 1.00 77.88 104 GLY A CA 1
ATOM 820 C C . GLY A 1 104 ? 12.810 -2.308 -16.982 1.00 77.88 104 GLY A C 1
ATOM 821 O O . GLY A 1 104 ? 12.578 -1.656 -15.958 1.00 77.88 104 GLY A O 1
ATOM 822 N N . PRO A 1 105 ? 11.849 -2.576 -17.888 1.00 82.56 105 PRO A N 1
ATOM 823 C CA . PRO A 1 105 ? 10.478 -2.085 -17.756 1.00 82.56 105 PRO A CA 1
ATOM 824 C C . PRO A 1 105 ? 9.814 -2.515 -16.444 1.00 82.56 105 PRO A C 1
ATOM 826 O O . PRO A 1 105 ? 9.148 -1.714 -15.789 1.00 82.56 105 PRO A O 1
ATOM 829 N N . ARG A 1 106 ? 10.042 -3.759 -16.002 1.00 83.00 106 ARG A N 1
ATOM 830 C CA . ARG A 1 106 ? 9.472 -4.260 -14.744 1.00 83.00 106 ARG A CA 1
ATOM 831 C C . ARG A 1 106 ? 10.035 -3.566 -13.519 1.00 83.00 106 ARG A C 1
ATOM 833 O O . ARG A 1 106 ? 9.268 -3.244 -12.621 1.00 83.00 106 ARG A O 1
ATOM 840 N N . ARG A 1 107 ? 11.342 -3.297 -13.475 1.00 85.12 107 ARG A N 1
ATOM 841 C CA . ARG A 1 107 ? 11.951 -2.543 -12.371 1.00 85.12 107 ARG A CA 1
ATOM 842 C C . ARG A 1 107 ? 11.299 -1.170 -12.234 1.00 85.12 107 ARG A C 1
ATOM 844 O O . ARG A 1 107 ? 10.996 -0.759 -11.118 1.00 85.12 107 ARG A O 1
ATOM 851 N N . MET A 1 108 ? 11.046 -0.490 -13.354 1.00 87.62 108 MET A N 1
ATOM 852 C CA . MET A 1 108 ? 10.360 0.804 -13.347 1.00 87.62 108 MET A CA 1
ATOM 853 C C . MET A 1 108 ? 8.933 0.685 -12.806 1.00 87.62 108 MET A C 1
ATOM 855 O O . MET A 1 108 ? 8.552 1.465 -11.937 1.00 87.62 108 MET A O 1
ATOM 859 N N . VAL A 1 109 ? 8.163 -0.306 -13.266 1.00 89.50 109 VAL A N 1
ATOM 860 C CA . VAL A 1 109 ? 6.797 -0.547 -12.771 1.00 89.50 109 VAL A CA 1
ATOM 861 C C . VAL A 1 109 ? 6.801 -0.856 -11.274 1.00 89.50 109 VAL A C 1
ATOM 863 O O . VAL A 1 109 ? 6.057 -0.227 -10.530 1.00 89.50 109 VAL A O 1
ATOM 866 N N . MET A 1 110 ? 7.683 -1.743 -10.805 1.00 91.06 110 MET A N 1
ATOM 867 C CA . MET A 1 110 ? 7.796 -2.084 -9.383 1.00 91.06 110 MET A CA 1
ATOM 868 C C . MET A 1 110 ? 8.197 -0.880 -8.528 1.00 91.06 110 MET A C 1
ATOM 870 O O . MET A 1 110 ? 7.675 -0.709 -7.430 1.00 91.06 110 MET A O 1
ATOM 874 N N . GLN A 1 111 ? 9.091 -0.018 -9.021 1.00 93.19 111 GLN A N 1
ATOM 875 C CA . GLN A 1 111 ? 9.445 1.211 -8.313 1.00 93.19 111 GLN A CA 1
ATOM 876 C C . GLN A 1 111 ? 8.245 2.157 -8.208 1.00 93.19 111 GLN A C 1
ATOM 878 O O . GLN A 1 111 ? 7.962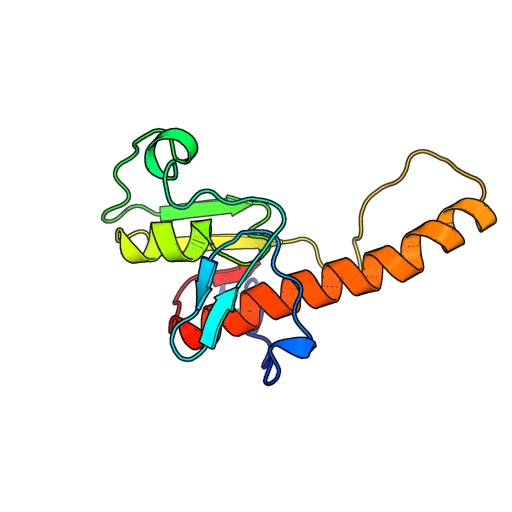 2.662 -7.127 1.00 93.19 111 GLN A O 1
ATOM 883 N N . ARG A 1 112 ? 7.507 2.370 -9.302 1.00 96.00 112 ARG A N 1
ATOM 884 C CA . ARG A 1 112 ? 6.314 3.233 -9.301 1.00 96.00 112 ARG A CA 1
ATOM 885 C C . ARG A 1 112 ? 5.178 2.655 -8.453 1.00 96.00 112 ARG A C 1
ATOM 887 O O . ARG A 1 112 ? 4.440 3.411 -7.825 1.00 96.00 112 ARG A O 1
ATOM 894 N N . LEU A 1 113 ? 5.066 1.329 -8.386 1.00 95.81 113 LEU A N 1
ATOM 895 C CA . LEU A 1 113 ? 4.136 0.645 -7.493 1.00 95.81 113 LEU A CA 1
ATOM 896 C C . LEU A 1 113 ? 4.484 0.926 -6.026 1.00 95.81 113 LEU A C 1
ATOM 898 O O . LEU A 1 113 ? 3.631 1.390 -5.274 1.00 95.81 113 LEU A O 1
ATOM 902 N N . LYS A 1 114 ? 5.757 0.771 -5.644 1.00 95.56 114 LYS A N 1
ATOM 903 C CA . LYS A 1 114 ? 6.242 1.138 -4.302 1.00 95.56 114 LYS A CA 1
ATOM 904 C C . LYS A 1 114 ? 6.040 2.621 -4.002 1.00 95.56 114 LYS A C 1
ATOM 906 O O . LYS A 1 114 ? 5.661 2.970 -2.889 1.00 95.56 114 LYS A O 1
ATOM 911 N N . ASN A 1 115 ? 6.241 3.490 -4.992 1.00 97.62 115 ASN A N 1
ATOM 912 C CA . ASN A 1 115 ? 5.961 4.914 -4.839 1.00 97.62 115 ASN A CA 1
ATOM 913 C C . ASN A 1 115 ? 4.481 5.152 -4.508 1.00 97.62 115 ASN A C 1
ATOM 915 O O . ASN A 1 115 ? 4.189 5.914 -3.594 1.00 97.62 115 ASN A O 1
ATOM 919 N N . SER A 1 116 ? 3.557 4.458 -5.187 1.00 98.19 116 SER A N 1
ATOM 920 C CA . SER A 1 116 ? 2.117 4.582 -4.915 1.00 98.19 116 SER A CA 1
ATOM 921 C C . SER A 1 116 ? 1.739 4.165 -3.493 1.00 98.19 116 SER A C 1
ATOM 923 O O . SER A 1 116 ? 0.908 4.830 -2.873 1.00 98.19 116 SER A O 1
ATOM 925 N N . TYR A 1 117 ? 2.390 3.126 -2.953 1.00 98.38 117 TYR A N 1
ATOM 926 C CA . TYR A 1 117 ? 2.218 2.721 -1.561 1.00 98.38 117 TYR A CA 1
ATOM 927 C C . TYR A 1 117 ? 2.639 3.841 -0.617 1.00 98.38 117 TYR A C 1
ATOM 929 O O . TYR A 1 117 ? 1.844 4.272 0.209 1.00 98.38 117 TYR A O 1
ATOM 937 N N . TRP A 1 118 ? 3.866 4.351 -0.755 1.00 98.25 118 TRP A N 1
ATOM 938 C CA . TRP A 1 118 ? 4.393 5.364 0.162 1.00 98.25 118 TRP A CA 1
ATOM 939 C C . TRP A 1 118 ? 3.683 6.712 0.047 1.00 98.25 118 TRP A C 1
ATOM 941 O O . TRP A 1 118 ? 3.438 7.367 1.058 1.00 98.25 118 TRP A O 1
ATOM 951 N N . PHE A 1 119 ? 3.291 7.095 -1.167 1.00 98.50 119 PHE A N 1
ATOM 952 C CA . PHE A 1 119 ? 2.448 8.260 -1.411 1.00 98.50 119 PHE A CA 1
ATOM 953 C C . PHE A 1 119 ? 1.109 8.1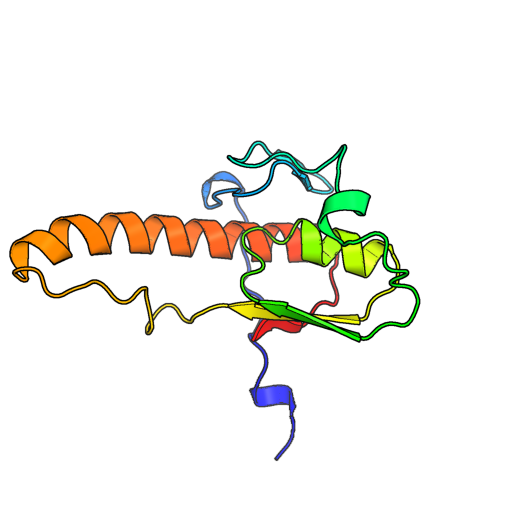38 -0.671 1.00 98.50 119 PHE A C 1
ATOM 955 O O . PHE A 1 119 ? 0.711 9.036 0.072 1.00 98.50 119 PHE A O 1
ATOM 962 N N . SER A 1 120 ? 0.440 6.992 -0.816 1.00 98.38 120 SER A N 1
ATOM 963 C CA . SER A 1 120 ? -0.843 6.729 -0.158 1.00 98.38 120 SER A CA 1
ATOM 964 C C . SER A 1 120 ? -0.695 6.585 1.356 1.00 98.38 120 SER A C 1
ATOM 966 O O . SER A 1 120 ? -1.533 7.086 2.099 1.00 98.38 120 SER A O 1
ATOM 968 N N . HIS A 1 121 ? 0.391 5.967 1.823 1.00 98.44 121 HIS A N 1
ATOM 969 C CA . HIS A 1 121 ? 0.726 5.815 3.240 1.00 98.44 121 HIS A CA 1
ATOM 970 C C . HIS A 1 121 ? 0.825 7.182 3.922 1.00 98.44 121 HIS A C 1
ATOM 972 O O . HIS A 1 121 ? 0.173 7.416 4.942 1.00 98.44 121 HIS A O 1
ATOM 978 N N . ALA A 1 122 ? 1.544 8.119 3.297 1.00 98.19 122 ALA A N 1
ATOM 979 C CA . ALA A 1 122 ? 1.646 9.492 3.775 1.00 98.19 122 ALA A CA 1
ATOM 980 C C . ALA A 1 122 ? 0.286 10.214 3.763 1.00 98.19 122 ALA A C 1
ATOM 982 O O . ALA A 1 122 ? -0.069 10.852 4.756 1.00 98.19 122 ALA A O 1
ATOM 983 N N . ALA A 1 123 ? -0.485 10.085 2.677 1.00 98.00 123 ALA A N 1
ATOM 984 C CA . ALA A 1 123 ? -1.796 10.724 2.529 1.00 98.00 123 ALA A CA 1
ATOM 985 C C . ALA A 1 123 ? -2.838 10.218 3.545 1.00 98.00 123 ALA A C 1
ATOM 987 O O . ALA A 1 123 ? -3.656 10.995 4.033 1.00 98.00 123 ALA A O 1
ATOM 988 N N . HIS A 1 124 ? -2.799 8.928 3.892 1.00 98.06 124 HIS A N 1
ATOM 989 C CA . HIS A 1 124 ? -3.672 8.321 4.906 1.00 98.06 124 HIS A CA 1
ATOM 990 C C . HIS A 1 124 ? -3.183 8.535 6.344 1.00 98.06 124 HIS A C 1
ATOM 992 O O . HIS A 1 124 ? -3.888 8.163 7.280 1.00 98.06 124 HIS A O 1
ATOM 998 N N . HIS A 1 125 ? -1.997 9.123 6.542 1.00 97.56 125 HIS A N 1
ATOM 999 C CA . HIS A 1 125 ? -1.313 9.148 7.841 1.00 97.56 125 HIS A CA 1
ATOM 1000 C C . HIS A 1 125 ? -1.214 7.746 8.468 1.00 97.56 125 HIS A C 1
ATOM 1002 O O . HIS A 1 125 ? -1.399 7.571 9.677 1.00 97.56 125 HIS A O 1
ATOM 1008 N N . SER A 1 126 ? -0.958 6.753 7.614 1.00 98.00 126 SER A N 1
ATOM 1009 C CA . SER A 1 126 ? -0.912 5.340 7.975 1.00 98.00 126 SER A CA 1
ATOM 1010 C C . SER A 1 126 ? 0.163 5.072 9.027 1.00 98.00 126 SER A C 1
ATOM 1012 O O . SER A 1 126 ? 1.236 5.686 9.033 1.00 98.00 126 SER A O 1
ATOM 1014 N N . LYS A 1 127 ? -0.129 4.127 9.922 1.00 97.12 127 LYS A N 1
ATOM 1015 C CA . LYS A 1 127 ? 0.800 3.640 10.947 1.00 97.12 127 LYS A CA 1
ATOM 1016 C C . LYS A 1 127 ? 1.332 2.251 10.609 1.00 97.12 127 LYS A C 1
ATOM 1018 O O . LYS A 1 127 ? 2.133 1.724 11.381 1.00 97.12 127 LYS A O 1
ATOM 1023 N N . ALA A 1 128 ? 0.918 1.676 9.479 1.00 97.81 128 ALA A N 1
ATOM 1024 C CA . ALA A 1 128 ? 1.390 0.386 9.021 1.00 97.81 128 ALA A CA 1
ATOM 1025 C C . ALA A 1 128 ? 2.916 0.397 8.898 1.00 97.81 128 ALA A C 1
ATOM 1027 O O . ALA A 1 128 ? 3.502 1.288 8.268 1.00 97.81 128 ALA A O 1
ATOM 1028 N N . ASN A 1 129 ? 3.546 -0.607 9.505 1.00 96.88 129 ASN A N 1
ATOM 1029 C CA . ASN A 1 129 ? 4.971 -0.859 9.339 1.00 96.88 129 ASN A CA 1
ATOM 1030 C C . ASN A 1 129 ? 5.189 -1.632 8.040 1.00 96.88 129 ASN A C 1
ATOM 1032 O O . ASN A 1 129 ? 4.347 -2.439 7.652 1.00 96.88 129 ASN A O 1
ATOM 1036 N N . VAL A 1 130 ? 6.329 -1.419 7.387 1.00 95.56 130 VAL A N 1
ATOM 1037 C CA . VAL A 1 130 ? 6.688 -2.134 6.156 1.00 95.56 130 VAL A CA 1
ATOM 1038 C C . VAL A 1 130 ? 8.012 -2.843 6.357 1.00 95.56 130 VAL A C 1
ATOM 1040 O O . VAL A 1 130 ? 8.936 -2.240 6.898 1.00 95.56 130 VAL A O 1
ATOM 1043 N N . TYR A 1 131 ? 8.097 -4.095 5.925 1.00 90.19 131 TYR A N 1
ATOM 1044 C CA . TYR A 1 131 ? 9.334 -4.856 5.780 1.00 90.19 131 TYR A CA 1
ATOM 1045 C C . TYR A 1 131 ? 9.734 -4.914 4.305 1.00 90.19 131 TYR A C 1
ATOM 1047 O O . TYR A 1 131 ? 8.869 -5.312 3.490 1.00 90.19 131 TYR A O 1
#

Radius of gyration: 15.97 Å; chains: 1; bounding box: 38×35×43 Å

Sequence (131 aa):
MSDEKIFAVPLKVEDVADCHFYHTMEVPGHGLMNGEWDLRGRVDDYLGRVDFAGQRVLEIGPASGFLTFEMEKRGAEVVSVEVTAEHGWDFVPYPASKLEEVFGPRRMVMQRLKNSYWFSHAAHHSKANVY

Foldseek 3Di:
DDPVVPFDDQDDQDDLVLAAAQEFDQFAPPGTDDHPHYCPPPLCVVVVVDQLAAAEDEAECCQLVRNVLVSVVSHHAYAYEDDDLVDDDDDDDDPPVVVVVPSPVVSSNVSNSSSSNSSRCVRSVHPHTYD

pLDDT: mean 92.04, std 10.27, range [45.72, 98.69]

Secondary structure (DSSP, 8-state):
--GGGSSPPPP----GGG---SB-EEETTTEEEP-SB--TTTHHHHTTT---TT-EEEEE--TTSHHHHHHHHTT-EEEEE---SSS-----S--HHHHHHHHHHHHHHHHHHHHHHHHHHHHTT---EE-